Protein AF-A0A4Y8CGG4-F1 (afdb_monomer_lite)

pLDDT: mean 75.1, std 16.22, range [38.88, 96.81]

Sequence (69 aa):
LIIWSHWAKALGDDKALFIKDKNAVIYRAAEIAPTKKGLENKKALEFVDFIKSKEAQKVWKKYTWKEIK

Radius of gyration: 17.54 Å; chains: 1; bounding box: 43×21×40 Å

Structure (mmCIF, N/CA/C/O backbone):
data_AF-A0A4Y8CGG4-F1
#
_entry.id   AF-A0A4Y8CGG4-F1
#
loop_
_atom_site.group_PDB
_atom_site.id
_atom_site.type_symbol
_atom_site.label_atom_id
_atom_site.label_alt_id
_atom_site.label_comp_id
_atom_site.label_asym_id
_atom_site.label_entity_id
_atom_site.label_seq_id
_atom_site.pdbx_PDB_ins_code
_atom_site.Cartn_x
_atom_site.Cartn_y
_atom_site.Cartn_z
_atom_site.occupancy
_atom_site.B_iso_or_equiv
_atom_site.auth_seq_id
_atom_site.auth_comp_id
_atom_site.auth_asym_id
_atom_site.auth_atom_id
_atom_site.pdbx_PDB_model_num
ATOM 1 N N . LEU A 1 1 ? 12.849 12.357 -12.763 1.00 41.16 1 LEU A N 1
ATOM 2 C CA . LEU A 1 1 ? 12.294 11.477 -11.706 1.00 41.16 1 LEU A CA 1
ATOM 3 C C . LEU A 1 1 ? 13.225 11.528 -10.486 1.00 41.16 1 LEU A C 1
ATOM 5 O O . LEU A 1 1 ? 14.052 10.649 -10.283 1.00 41.16 1 LEU A O 1
ATOM 9 N N . ILE A 1 2 ? 13.167 12.626 -9.728 1.00 38.88 2 ILE A N 1
ATOM 10 C CA . ILE A 1 2 ? 14.169 12.987 -8.712 1.00 38.88 2 ILE A CA 1
ATOM 11 C C . ILE A 1 2 ? 13.672 12.528 -7.336 1.00 38.88 2 ILE A C 1
ATOM 13 O O . ILE A 1 2 ? 13.221 13.327 -6.530 1.00 38.88 2 ILE A O 1
ATOM 17 N N . ILE A 1 3 ? 13.677 11.218 -7.090 1.00 48.88 3 ILE A N 1
ATOM 18 C CA . ILE A 1 3 ? 13.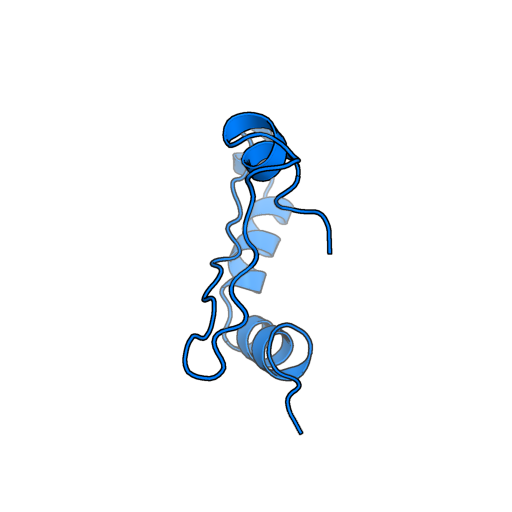512 10.686 -5.721 1.00 48.88 3 ILE A CA 1
ATOM 19 C C . ILE A 1 3 ? 14.878 10.341 -5.113 1.00 48.88 3 ILE A C 1
ATOM 21 O O . ILE A 1 3 ? 15.032 10.377 -3.902 1.00 48.88 3 ILE A O 1
ATOM 25 N N . TRP A 1 4 ? 15.899 10.092 -5.937 1.00 57.03 4 TRP A N 1
ATOM 26 C CA . TRP A 1 4 ? 17.207 9.576 -5.509 1.00 57.03 4 TRP A CA 1
ATOM 27 C C . TRP A 1 4 ? 18.300 10.644 -5.392 1.00 57.03 4 TRP A C 1
ATOM 29 O O . TRP A 1 4 ? 19.461 10.300 -5.204 1.00 57.03 4 TRP A O 1
ATOM 39 N N . SER A 1 5 ? 17.962 11.935 -5.487 1.00 59.72 5 SER A N 1
ATOM 40 C CA . SER A 1 5 ? 18.954 13.019 -5.358 1.00 59.72 5 SER A CA 1
ATOM 41 C C . SER A 1 5 ? 19.695 12.988 -4.021 1.00 59.72 5 SER A C 1
ATOM 43 O O . SER A 1 5 ? 20.869 13.331 -3.964 1.00 59.72 5 SER A O 1
ATOM 45 N N . HIS A 1 6 ? 19.044 12.525 -2.951 1.00 62.72 6 HIS A N 1
ATOM 46 C CA . HIS A 1 6 ? 19.687 12.360 -1.648 1.00 62.72 6 HIS A CA 1
ATOM 47 C C . HIS A 1 6 ? 20.775 11.270 -1.650 1.00 62.72 6 HIS A C 1
ATOM 49 O O . HIS A 1 6 ? 21.788 11.433 -0.977 1.00 62.72 6 HIS A O 1
ATOM 55 N N . TRP A 1 7 ? 20.612 10.204 -2.444 1.00 60.41 7 TRP A N 1
ATOM 56 C CA . TRP A 1 7 ? 21.641 9.174 -2.631 1.00 60.41 7 TRP A CA 1
ATOM 57 C C . TRP A 1 7 ? 22.777 9.651 -3.533 1.00 60.41 7 TRP A C 1
ATOM 59 O O . TRP A 1 7 ? 23.930 9.353 -3.244 1.00 60.41 7 TRP A O 1
ATOM 69 N N . ALA A 1 8 ? 22.475 10.433 -4.576 1.00 65.56 8 ALA A N 1
ATOM 70 C CA . ALA A 1 8 ? 23.504 11.056 -5.414 1.00 65.56 8 ALA A CA 1
ATOM 71 C C . ALA A 1 8 ? 24.438 11.939 -4.572 1.00 65.56 8 ALA A C 1
ATOM 73 O O . ALA A 1 8 ? 25.653 11.772 -4.612 1.00 65.56 8 ALA A O 1
ATOM 74 N N . LYS A 1 9 ? 23.861 12.745 -3.674 1.00 71.19 9 LYS A N 1
ATOM 75 C CA . LYS A 1 9 ? 24.627 13.589 -2.756 1.00 71.19 9 LYS A CA 1
ATOM 76 C C . LYS A 1 9 ? 25.493 12.793 -1.772 1.00 71.19 9 LYS A C 1
ATOM 78 O O . LYS A 1 9 ? 26.585 13.234 -1.432 1.00 71.19 9 LYS A O 1
ATOM 83 N N . ALA A 1 10 ? 25.021 11.630 -1.316 1.00 71.62 10 ALA A N 1
ATOM 84 C CA . ALA A 1 10 ? 25.783 10.747 -0.430 1.00 71.62 10 ALA A CA 1
ATOM 85 C C . ALA A 1 10 ? 26.940 10.031 -1.152 1.00 71.62 10 ALA A C 1
ATOM 87 O O . ALA A 1 10 ? 27.980 9.779 -0.549 1.00 71.62 10 ALA A O 1
ATOM 88 N N . LEU A 1 11 ? 26.763 9.707 -2.434 1.00 69.19 11 LEU A N 1
ATOM 89 C CA . LEU A 1 11 ? 27.763 9.017 -3.251 1.00 69.19 11 LEU A CA 1
ATOM 90 C C . LEU A 1 11 ? 28.757 9.982 -3.923 1.00 69.19 11 LEU A C 1
ATOM 92 O O . LEU A 1 11 ? 29.820 9.544 -4.358 1.00 69.19 11 LEU A O 1
ATOM 96 N N . GLY A 1 12 ? 28.435 11.277 -3.957 1.00 72.44 12 GLY A N 1
ATOM 97 C CA . GLY A 1 12 ? 29.083 12.282 -4.794 1.00 72.44 12 GLY A CA 1
ATOM 98 C C . GLY A 1 12 ? 28.323 12.405 -6.110 1.00 72.44 12 GLY A C 1
ATOM 99 O O . GLY A 1 12 ? 28.174 11.420 -6.836 1.00 72.44 12 GLY A O 1
ATOM 100 N N . ASP A 1 13 ? 27.822 13.606 -6.410 1.00 67.38 13 ASP A N 1
ATOM 101 C CA . ASP A 1 13 ? 26.994 13.863 -7.597 1.00 67.38 13 ASP A CA 1
ATOM 102 C C . ASP A 1 13 ? 27.722 13.499 -8.910 1.00 67.38 13 ASP A C 1
ATOM 104 O O . ASP A 1 13 ? 27.088 13.156 -9.904 1.00 67.38 13 ASP A O 1
ATOM 108 N N . ASP A 1 14 ? 29.057 13.518 -8.889 1.00 71.69 14 ASP A N 1
ATOM 109 C CA . ASP A 1 14 ? 29.981 13.137 -9.959 1.00 71.69 14 ASP A CA 1
ATOM 110 C C . ASP A 1 14 ? 30.264 11.623 -10.045 1.00 71.69 14 ASP A C 1
ATOM 112 O O . ASP A 1 14 ? 30.714 11.134 -11.081 1.00 71.69 14 ASP A O 1
ATOM 116 N N . LYS A 1 15 ? 29.991 10.866 -8.976 1.00 67.69 15 LYS A N 1
ATOM 117 C CA . LYS A 1 15 ? 30.258 9.419 -8.859 1.00 67.69 15 LYS A CA 1
ATOM 118 C C . LYS A 1 15 ? 29.001 8.556 -8.948 1.00 67.69 15 LYS A C 1
ATOM 120 O O . LYS A 1 15 ? 29.097 7.333 -9.067 1.00 67.69 15 LYS A O 1
ATOM 125 N N . ALA A 1 16 ? 27.819 9.163 -8.878 1.00 65.50 16 ALA A N 1
ATOM 126 C CA . ALA A 1 16 ? 26.549 8.456 -8.952 1.00 65.50 16 ALA A CA 1
ATOM 127 C C . ALA A 1 16 ? 26.288 7.922 -10.375 1.00 65.50 16 ALA A C 1
ATOM 129 O O . ALA A 1 16 ? 25.836 8.640 -11.266 1.00 65.50 16 ALA A O 1
ATOM 130 N N . LEU A 1 17 ? 26.538 6.627 -10.589 1.00 62.78 17 LEU A N 1
ATOM 131 C CA . LEU A 1 17 ? 26.248 5.943 -11.850 1.00 62.78 17 LEU A CA 1
ATOM 132 C C . LEU A 1 17 ? 24.815 5.398 -11.850 1.00 62.78 17 LEU A C 1
ATOM 134 O O . LEU A 1 17 ? 24.480 4.471 -11.112 1.00 62.78 17 LEU A O 1
ATOM 138 N N . PHE A 1 18 ? 23.964 5.942 -12.719 1.00 64.44 18 PHE A N 1
ATOM 139 C CA . PHE A 1 18 ? 22.655 5.353 -12.999 1.00 64.44 18 PHE A CA 1
ATOM 140 C C . PHE A 1 18 ? 22.814 4.206 -13.998 1.00 64.44 18 PHE A C 1
ATOM 142 O O . PHE A 1 18 ? 23.007 4.428 -15.194 1.00 64.44 18 PHE A O 1
ATOM 149 N N . ILE A 1 19 ? 22.709 2.970 -13.515 1.00 66.81 19 ILE A N 1
ATOM 150 C CA . ILE A 1 19 ? 22.749 1.785 -14.374 1.00 66.81 19 ILE A CA 1
ATOM 151 C C . ILE A 1 19 ? 21.344 1.532 -14.922 1.00 66.81 19 ILE A C 1
ATOM 153 O O . ILE A 1 19 ? 20.398 1.283 -14.174 1.00 66.81 19 ILE A O 1
ATOM 157 N N . LYS A 1 20 ? 21.203 1.593 -16.249 1.00 61.81 20 LYS A N 1
ATOM 158 C CA . LYS A 1 20 ? 19.977 1.189 -16.940 1.00 61.81 20 LYS A CA 1
ATOM 159 C C . LYS A 1 20 ? 20.027 -0.314 -17.203 1.00 61.81 20 LYS A C 1
ATOM 161 O O . LYS A 1 20 ? 20.576 -0.743 -18.214 1.00 61.81 20 LYS A O 1
ATOM 166 N N . ASP A 1 21 ? 19.433 -1.095 -16.312 1.00 66.38 21 ASP A N 1
ATOM 167 C CA . ASP A 1 21 ? 19.268 -2.536 -16.498 1.00 66.38 21 ASP A CA 1
ATOM 168 C C . ASP A 1 21 ? 17.875 -2.840 -17.072 1.00 66.38 21 ASP A C 1
ATOM 170 O O . ASP A 1 21 ? 16.855 -2.438 -16.515 1.00 66.38 21 ASP A O 1
ATOM 174 N N . LYS A 1 22 ? 17.835 -3.520 -18.224 1.00 69.62 22 LYS A N 1
ATOM 175 C CA . LYS A 1 22 ? 16.592 -3.909 -18.910 1.00 69.62 22 LYS A CA 1
ATOM 176 C C . LYS A 1 22 ? 15.948 -5.165 -18.312 1.00 69.62 22 LYS A C 1
ATOM 178 O O . LYS A 1 22 ? 14.783 -5.421 -18.596 1.00 69.62 22 LYS A O 1
ATOM 183 N N . ASN A 1 23 ? 16.688 -5.923 -17.507 1.00 72.38 23 ASN A N 1
ATOM 184 C CA . ASN A 1 23 ? 16.225 -7.143 -16.848 1.00 72.38 23 ASN A CA 1
ATOM 185 C C . ASN A 1 23 ? 15.824 -6.901 -15.385 1.00 72.38 23 ASN A C 1
ATOM 187 O O . ASN A 1 23 ? 15.219 -7.772 -14.762 1.00 72.38 23 ASN A O 1
ATOM 191 N N . ALA A 1 24 ? 16.128 -5.723 -14.833 1.00 60.69 24 ALA A N 1
ATOM 192 C CA . ALA A 1 24 ? 15.744 -5.352 -13.481 1.00 60.69 24 ALA A CA 1
ATOM 193 C C . ALA A 1 24 ? 14.437 -4.548 -13.479 1.00 60.69 24 ALA A C 1
ATOM 195 O O . ALA A 1 24 ? 14.337 -3.471 -14.066 1.00 60.69 24 ALA A O 1
ATOM 196 N N . VAL A 1 25 ? 13.438 -5.043 -12.748 1.00 58.81 25 VAL A N 1
ATOM 197 C CA . VAL A 1 25 ? 12.246 -4.265 -12.394 1.00 58.81 25 VAL A CA 1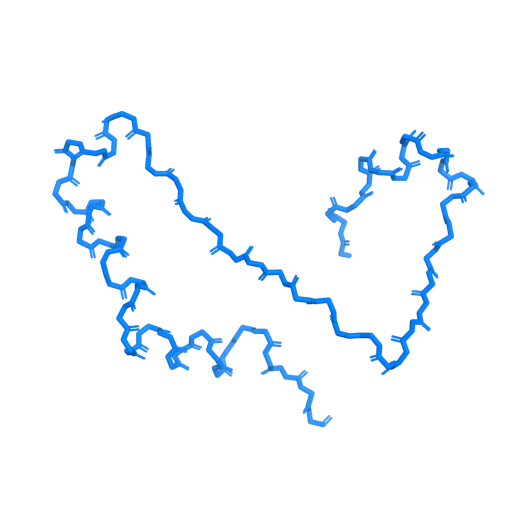
ATOM 198 C C . VAL A 1 25 ? 12.424 -3.771 -10.966 1.00 58.81 25 VAL A C 1
ATOM 200 O O . VAL A 1 25 ? 12.548 -4.566 -10.037 1.00 58.81 25 VAL A O 1
ATOM 203 N N . ILE A 1 26 ? 12.422 -2.452 -10.772 1.00 60.81 26 ILE A N 1
ATOM 204 C CA . ILE A 1 26 ? 12.419 -1.876 -9.425 1.00 60.81 26 ILE A CA 1
ATOM 205 C C . ILE A 1 26 ? 11.016 -2.062 -8.843 1.00 60.81 26 ILE A C 1
ATOM 207 O O . ILE A 1 26 ? 10.087 -1.339 -9.206 1.00 60.81 26 ILE A O 1
ATOM 211 N N . TYR A 1 27 ? 10.863 -3.010 -7.919 1.00 57.94 27 TYR A N 1
ATOM 212 C CA . TYR A 1 27 ? 9.664 -3.106 -7.093 1.00 57.94 27 TYR A CA 1
ATOM 213 C C . TYR A 1 27 ? 9.731 -2.044 -5.992 1.00 57.94 27 TYR A C 1
ATOM 215 O O . TYR A 1 27 ? 10.656 -2.044 -5.182 1.00 57.94 27 TYR A O 1
ATOM 223 N N . ARG A 1 28 ? 8.763 -1.122 -5.958 1.00 62.25 28 ARG A N 1
ATOM 224 C CA . ARG A 1 28 ? 8.611 -0.172 -4.848 1.00 62.25 28 ARG A CA 1
ATOM 225 C C . ARG A 1 28 ? 7.306 -0.449 -4.128 1.00 62.25 28 ARG A C 1
ATOM 227 O O . ARG A 1 28 ? 6.237 -0.309 -4.718 1.00 62.25 28 ARG A O 1
ATOM 234 N N . ALA A 1 29 ? 7.403 -0.815 -2.855 1.00 64.62 29 ALA A N 1
ATOM 235 C CA . ALA A 1 29 ? 6.244 -0.811 -1.981 1.00 64.62 29 ALA A CA 1
ATOM 236 C C . ALA A 1 29 ? 5.791 0.643 -1.778 1.00 64.62 29 ALA A C 1
ATOM 238 O O . ALA A 1 29 ? 6.605 1.520 -1.487 1.00 64.62 29 ALA A O 1
ATOM 239 N N . ALA A 1 30 ? 4.500 0.902 -1.970 1.00 70.12 30 ALA A N 1
ATOM 240 C CA . ALA A 1 30 ? 3.871 2.121 -1.489 1.00 70.12 30 ALA A CA 1
ATOM 241 C C . ALA A 1 30 ? 3.301 1.804 -0.107 1.00 70.12 30 ALA A C 1
ATOM 243 O O . ALA A 1 30 ? 2.397 0.977 0.016 1.00 70.12 30 ALA A O 1
ATOM 244 N N . GLU A 1 31 ? 3.864 2.421 0.923 1.00 80.06 31 GLU A N 1
ATOM 245 C CA . GLU A 1 31 ? 3.455 2.207 2.307 1.00 80.06 31 GLU A CA 1
ATOM 246 C C . GLU A 1 31 ? 2.651 3.404 2.811 1.00 80.06 31 GLU A C 1
ATOM 248 O O . GLU A 1 31 ? 2.854 4.542 2.381 1.00 80.06 31 GLU A O 1
ATOM 253 N N . ILE A 1 32 ? 1.729 3.142 3.737 1.00 83.25 32 ILE A N 1
ATOM 254 C CA . ILE A 1 32 ? 0.995 4.175 4.462 1.00 83.25 32 ILE A CA 1
ATOM 255 C C . ILE A 1 32 ? 1.236 3.988 5.956 1.00 83.25 32 ILE A C 1
ATOM 257 O O . ILE A 1 32 ? 1.119 2.881 6.480 1.00 83.25 32 ILE A O 1
ATOM 261 N N . ALA A 1 33 ? 1.551 5.079 6.645 1.00 86.50 33 ALA A N 1
ATOM 262 C CA . ALA A 1 33 ? 1.706 5.096 8.091 1.00 86.50 33 ALA A CA 1
ATOM 263 C C . ALA A 1 33 ? 0.801 6.194 8.671 1.00 86.50 33 ALA A C 1
ATOM 265 O O . ALA A 1 33 ? 1.073 7.381 8.462 1.00 86.50 33 ALA A O 1
ATOM 266 N N . PRO A 1 34 ? -0.299 5.844 9.360 1.00 87.06 34 PRO A N 1
ATOM 267 C CA . PRO A 1 34 ? -1.115 6.837 10.043 1.00 87.06 34 PRO A CA 1
ATOM 268 C C . PRO A 1 34 ? -0.350 7.430 11.233 1.00 87.06 34 PRO A C 1
ATOM 270 O O . PRO A 1 34 ? 0.361 6.737 11.959 1.00 87.06 34 PRO A O 1
ATOM 273 N N . THR A 1 35 ? -0.516 8.733 11.458 1.00 92.62 35 THR A N 1
ATOM 274 C CA . THR A 1 35 ? -0.034 9.388 12.682 1.00 92.62 35 THR A CA 1
ATOM 275 C C . THR A 1 35 ? -0.863 8.939 13.890 1.00 92.62 35 THR A C 1
ATOM 277 O O . THR A 1 35 ? -1.952 8.392 13.721 1.00 92.62 35 THR A O 1
ATOM 280 N N . LYS A 1 36 ? -0.417 9.241 15.120 1.00 94.69 36 LYS A N 1
ATOM 281 C CA . LYS A 1 36 ? -1.198 8.955 16.344 1.00 94.69 36 LYS A CA 1
ATOM 282 C C . LYS A 1 36 ? -2.635 9.493 16.258 1.00 94.69 36 LYS A C 1
ATOM 284 O O . LYS A 1 36 ? -3.580 8.748 16.462 1.00 94.69 36 LYS A O 1
ATOM 289 N N . LYS A 1 37 ? -2.801 10.748 15.825 1.00 94.56 37 LYS A N 1
ATOM 290 C CA . LYS A 1 37 ? -4.120 11.360 15.583 1.00 94.56 37 LYS A CA 1
ATOM 291 C C . LYS A 1 37 ? -4.893 10.680 14.444 1.00 94.56 37 LYS A C 1
ATOM 293 O O . LYS A 1 37 ? -6.116 10.622 14.469 1.00 94.56 37 LYS A O 1
ATOM 298 N N . GLY A 1 38 ? -4.188 10.191 13.424 1.00 92.38 38 GLY A N 1
ATOM 299 C CA . GLY A 1 38 ? -4.789 9.442 12.321 1.00 92.38 38 GLY A CA 1
ATOM 300 C C . GLY A 1 38 ? -5.384 8.107 12.766 1.00 92.38 38 GLY A C 1
ATOM 301 O O . GLY A 1 38 ? -6.434 7.728 12.262 1.00 92.38 38 GLY A O 1
ATOM 302 N N . LEU A 1 39 ? -4.767 7.436 13.743 1.00 94.69 39 LEU A N 1
ATOM 303 C CA . LEU A 1 39 ? -5.274 6.181 14.310 1.00 94.69 39 LEU A CA 1
ATOM 304 C C . LEU A 1 39 ? -6.594 6.356 15.075 1.00 94.69 39 LEU A C 1
ATOM 306 O O . LEU A 1 39 ? -7.378 5.419 15.158 1.00 94.69 39 LEU A O 1
ATOM 310 N N . GLU A 1 40 ? -6.864 7.552 15.593 1.00 96.25 40 GLU A N 1
ATOM 311 C CA . GLU A 1 40 ? -8.118 7.885 16.283 1.00 96.25 40 GLU A CA 1
ATOM 312 C C . GLU A 1 40 ? -9.220 8.350 15.311 1.00 96.25 40 GLU A C 1
ATOM 314 O O . GLU A 1 40 ? -10.385 8.486 15.688 1.00 96.25 40 GLU A O 1
ATOM 319 N N . ASN A 1 41 ? -8.881 8.604 14.042 1.00 96.81 41 ASN A N 1
ATOM 320 C CA . ASN A 1 41 ? -9.824 9.097 13.047 1.00 96.81 41 ASN A CA 1
ATOM 321 C C . ASN A 1 41 ? -10.412 7.948 12.219 1.00 96.81 41 ASN A C 1
ATOM 323 O O . ASN A 1 41 ? -9.753 7.390 11.342 1.00 96.81 41 ASN A O 1
ATOM 327 N N . LYS A 1 42 ? -11.704 7.668 12.421 1.00 96.75 42 LYS A N 1
ATOM 328 C CA . LYS A 1 42 ? -12.431 6.610 11.704 1.00 96.75 42 LYS A CA 1
ATOM 329 C C . LYS A 1 42 ? -12.301 6.699 10.177 1.00 96.75 42 LYS A C 1
ATOM 331 O O . LYS A 1 42 ? -12.062 5.683 9.536 1.00 96.75 42 LYS A O 1
ATOM 336 N N . LYS A 1 43 ? -12.381 7.898 9.591 1.00 96.44 43 LYS A N 1
ATOM 337 C CA . LYS A 1 43 ? -12.264 8.075 8.132 1.00 96.44 43 LYS A CA 1
ATOM 338 C C . LYS A 1 43 ? -10.861 7.754 7.619 1.00 96.44 43 LYS A C 1
ATOM 340 O O . LYS A 1 43 ? -10.715 7.267 6.503 1.00 96.44 43 LYS A O 1
ATOM 345 N N . ALA A 1 44 ? -9.828 8.029 8.416 1.00 94.38 44 ALA A N 1
ATOM 346 C CA . ALA A 1 44 ? -8.459 7.676 8.051 1.00 94.38 44 ALA A CA 1
ATOM 347 C C . ALA A 1 44 ? -8.270 6.152 8.037 1.00 94.38 44 ALA A C 1
ATOM 349 O O . ALA A 1 44 ? -7.647 5.627 7.117 1.00 94.38 44 ALA A O 1
ATOM 350 N N . LEU A 1 45 ? -8.856 5.442 9.004 1.00 95.12 45 LEU A N 1
ATOM 351 C CA . LEU A 1 45 ? -8.844 3.978 9.034 1.00 95.12 45 LEU A CA 1
ATOM 352 C C . LEU A 1 45 ? -9.644 3.376 7.869 1.00 95.12 45 LEU A C 1
ATOM 354 O O . LEU A 1 45 ? -9.125 2.517 7.166 1.00 95.12 45 LEU A O 1
ATOM 358 N N . GLU A 1 46 ? -10.845 3.893 7.590 1.00 96.31 46 GLU A N 1
ATOM 359 C CA . GLU A 1 46 ? -11.657 3.481 6.433 1.00 96.31 46 GLU A CA 1
ATOM 360 C C . GLU A 1 46 ? -10.904 3.669 5.109 1.00 96.31 46 GLU A C 1
ATOM 362 O O . GLU A 1 46 ? -10.951 2.808 4.232 1.00 96.31 46 GLU A O 1
ATOM 367 N N . PHE A 1 47 ? -10.160 4.769 4.969 1.00 93.94 47 PHE A N 1
ATOM 368 C CA . PHE A 1 47 ? -9.309 5.000 3.805 1.00 93.94 47 PHE A CA 1
ATOM 369 C C . PHE A 1 47 ? -8.169 3.976 3.709 1.00 93.94 47 PHE A C 1
ATOM 371 O O . PHE A 1 47 ? -7.931 3.423 2.634 1.00 93.94 47 PHE A O 1
ATOM 378 N N . VAL A 1 48 ? -7.483 3.695 4.822 1.00 92.12 48 VAL A N 1
ATOM 379 C CA . VAL A 1 48 ? -6.415 2.681 4.891 1.00 92.12 48 VAL A CA 1
ATOM 380 C C . VAL A 1 48 ? -6.948 1.289 4.537 1.00 92.12 48 VAL A C 1
ATOM 382 O O . VAL A 1 48 ? -6.275 0.533 3.836 1.00 92.12 48 VAL A O 1
ATOM 385 N N . ASP A 1 49 ? -8.153 0.944 4.976 1.00 94.00 49 ASP A N 1
ATOM 386 C CA . ASP A 1 49 ? -8.774 -0.338 4.647 1.00 94.00 49 ASP A CA 1
ATOM 387 C C . ASP A 1 49 ? -9.235 -0.388 3.190 1.00 94.00 49 ASP A C 1
ATOM 389 O O . ASP A 1 49 ? -9.015 -1.388 2.501 1.00 94.00 49 ASP A O 1
ATOM 393 N N . PHE A 1 50 ? -9.776 0.714 2.668 1.00 93.94 50 PHE A N 1
ATOM 394 C CA . PHE A 1 50 ? -10.134 0.818 1.260 1.00 93.94 50 PHE A CA 1
ATOM 395 C C . PHE A 1 50 ? -8.930 0.574 0.349 1.00 93.94 50 PHE A C 1
ATOM 397 O O . PHE A 1 50 ? -9.029 -0.227 -0.577 1.00 93.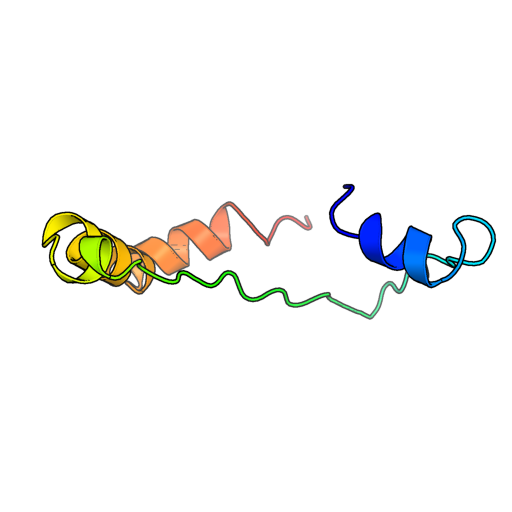94 50 PHE A O 1
ATOM 404 N N . ILE A 1 51 ? -7.772 1.191 0.599 1.00 90.06 51 ILE A N 1
ATOM 405 C CA . ILE A 1 51 ? -6.603 1.002 -0.279 1.00 90.06 51 ILE A CA 1
ATOM 406 C C . ILE A 1 51 ? -6.038 -0.432 -0.240 1.00 90.06 51 ILE A C 1
ATOM 408 O O . ILE A 1 51 ? -5.373 -0.858 -1.189 1.00 90.06 51 ILE A O 1
ATOM 412 N N . LYS A 1 52 ? -6.333 -1.206 0.816 1.00 87.56 52 LYS A N 1
ATOM 413 C CA . LYS A 1 52 ? -6.008 -2.641 0.918 1.00 87.56 52 LYS A CA 1
ATOM 414 C C . LYS A 1 52 ? -7.005 -3.539 0.172 1.00 87.56 52 LYS A C 1
ATOM 416 O O . LYS A 1 52 ? -6.694 -4.701 -0.084 1.00 87.56 52 LYS A O 1
ATOM 421 N N . SER A 1 53 ? -8.186 -3.029 -0.183 1.00 93.56 53 SER A N 1
ATOM 422 C CA . SER A 1 53 ? -9.239 -3.791 -0.869 1.00 93.56 53 SER A CA 1
ATOM 423 C C . SER A 1 53 ? -8.821 -4.277 -2.261 1.00 93.56 53 SER A C 1
ATOM 425 O O . SER A 1 53 ? -7.967 -3.690 -2.931 1.00 93.56 53 SER A O 1
ATOM 427 N N . LYS A 1 54 ? -9.474 -5.338 -2.752 1.00 91.56 54 LYS A N 1
ATOM 428 C CA . LYS A 1 54 ? -9.228 -5.870 -4.103 1.00 91.56 54 LYS A CA 1
ATOM 429 C C . LYS A 1 54 ? -9.557 -4.835 -5.180 1.00 91.56 54 LYS A C 1
ATOM 431 O O . LYS A 1 54 ? -8.896 -4.797 -6.215 1.00 91.56 54 LYS A O 1
ATOM 436 N N . GLU A 1 55 ? -10.566 -4.010 -4.941 1.00 92.25 55 GLU A N 1
ATOM 437 C CA . GLU A 1 55 ? -11.052 -2.956 -5.825 1.00 92.25 55 GLU A CA 1
ATOM 438 C C . GLU A 1 55 ? -9.984 -1.879 -6.005 1.00 92.25 55 GLU A C 1
ATOM 440 O O . GLU A 1 55 ? -9.590 -1.588 -7.136 1.00 92.25 55 GLU A O 1
ATOM 445 N N . ALA A 1 56 ? -9.437 -1.362 -4.902 1.00 88.38 56 ALA A N 1
ATOM 446 C CA . ALA A 1 56 ? -8.333 -0.414 -4.957 1.00 88.38 56 ALA A CA 1
ATOM 447 C C . ALA A 1 56 ? -7.112 -1.038 -5.645 1.00 88.38 56 ALA A C 1
ATOM 449 O O . ALA A 1 56 ? -6.552 -0.444 -6.565 1.00 88.38 56 ALA A O 1
ATOM 450 N N . GLN A 1 57 ? -6.741 -2.273 -5.292 1.00 85.31 57 GLN A N 1
ATOM 451 C CA . GLN A 1 57 ? -5.603 -2.965 -5.907 1.00 85.31 57 GLN A CA 1
ATOM 452 C C . GLN A 1 57 ? -5.763 -3.164 -7.427 1.00 85.31 57 GLN A C 1
ATOM 454 O O . GLN A 1 57 ? -4.774 -3.104 -8.159 1.00 85.31 57 GLN A O 1
ATOM 459 N N . LYS A 1 58 ? -6.989 -3.353 -7.941 1.00 87.19 58 LYS A N 1
ATOM 460 C CA . LYS A 1 58 ? -7.260 -3.381 -9.393 1.00 87.19 58 LYS A CA 1
ATOM 461 C C . LYS A 1 58 ? -6.962 -2.031 -10.049 1.00 87.19 58 LYS A C 1
ATOM 463 O O . LYS A 1 58 ? -6.319 -2.007 -11.097 1.00 87.19 58 LYS A O 1
ATOM 468 N N . VAL A 1 59 ? -7.398 -0.927 -9.437 1.00 85.31 59 VAL A N 1
ATOM 469 C CA . VAL A 1 59 ? -7.118 0.435 -9.926 1.00 85.31 59 VAL A CA 1
ATOM 470 C C . VAL A 1 59 ? -5.613 0.702 -9.910 1.00 85.31 59 VAL A C 1
ATOM 472 O O . VAL A 1 59 ? -5.061 1.111 -10.930 1.00 85.31 59 VAL A O 1
ATOM 475 N N . TRP A 1 60 ? -4.929 0.374 -8.808 1.00 80.62 60 TRP A N 1
ATOM 476 C CA . TRP A 1 60 ? -3.474 0.500 -8.695 1.00 80.62 60 TRP A CA 1
ATOM 477 C C . TRP A 1 60 ? -2.757 -0.265 -9.812 1.00 80.62 60 TRP A C 1
ATOM 479 O O . TRP A 1 60 ? -1.951 0.316 -10.537 1.00 80.62 60 TRP A O 1
ATOM 489 N N . LYS A 1 61 ? -3.100 -1.539 -10.034 1.00 77.06 61 LYS A N 1
ATOM 490 C CA . LYS A 1 61 ? -2.493 -2.354 -11.100 1.00 77.06 61 LYS A CA 1
ATOM 491 C C . LYS A 1 61 ? -2.721 -1.797 -1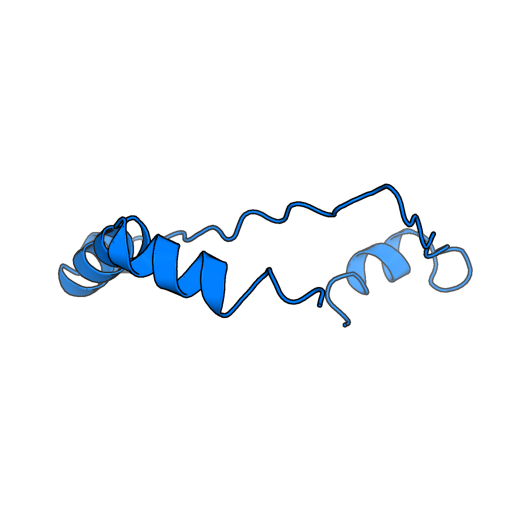2.506 1.00 77.06 61 LYS A C 1
ATOM 493 O O . LYS A 1 61 ? -1.850 -1.975 -13.350 1.00 77.06 61 LYS A O 1
ATOM 498 N N . LYS A 1 62 ? -3.876 -1.177 -12.767 1.00 80.81 62 LYS A N 1
ATOM 499 C CA . LYS A 1 62 ? -4.256 -0.696 -14.102 1.00 80.81 62 LYS A CA 1
ATOM 500 C C . LYS A 1 62 ? -3.687 0.683 -14.439 1.00 80.81 62 LYS A C 1
ATOM 502 O O . LYS A 1 62 ? -3.416 0.929 -15.605 1.00 80.81 62 LYS A O 1
ATOM 507 N N . TYR A 1 63 ? -3.546 1.570 -13.453 1.00 78.94 63 TYR A N 1
ATOM 508 C CA . TYR A 1 63 ? -3.321 2.998 -13.712 1.00 78.94 63 TYR A CA 1
ATOM 509 C C . TYR A 1 63 ? -2.056 3.592 -13.078 1.00 78.94 63 TYR A C 1
ATOM 511 O O . TYR A 1 63 ? -1.805 4.776 -13.267 1.00 78.94 63 TYR A O 1
ATOM 519 N N . THR A 1 64 ? -1.273 2.827 -12.308 1.00 71.19 64 THR A N 1
ATOM 520 C CA . THR A 1 64 ? -0.062 3.363 -11.649 1.00 71.19 64 THR A CA 1
ATOM 521 C C . THR A 1 64 ? 1.233 2.762 -12.199 1.00 71.19 64 THR A C 1
ATOM 523 O O . THR A 1 64 ? 1.862 3.347 -13.071 1.00 71.19 64 THR A O 1
ATOM 526 N N . TRP A 1 65 ? 1.655 1.596 -11.705 1.00 60.19 65 TRP A N 1
ATOM 527 C CA . TRP A 1 65 ? 3.006 1.060 -11.928 1.00 60.19 65 TRP A CA 1
ATOM 528 C C . TRP A 1 65 ? 3.153 0.176 -13.170 1.00 60.19 65 TRP A C 1
ATOM 530 O O . TRP A 1 65 ? 4.257 -0.272 -13.475 1.00 60.19 65 TRP A O 1
ATOM 540 N N . LYS A 1 66 ? 2.058 -0.087 -13.890 1.00 53.53 66 LYS A N 1
ATOM 541 C CA . LYS A 1 66 ? 2.084 -0.786 -15.176 1.00 53.53 66 LYS A CA 1
ATOM 542 C C . LYS A 1 66 ? 1.526 0.107 -16.276 1.00 53.53 66 LYS A C 1
ATOM 544 O O . LYS A 1 66 ? 0.327 0.129 -16.510 1.00 53.53 66 LYS A O 1
ATOM 549 N N . GLU A 1 67 ? 2.436 0.719 -17.018 1.00 45.81 67 GLU A N 1
ATOM 550 C CA . GLU A 1 67 ? 2.305 0.821 -18.466 1.00 45.81 67 GLU A CA 1
ATOM 551 C C . GLU A 1 67 ? 3.677 0.522 -19.076 1.00 45.81 67 GLU A C 1
ATOM 553 O O . GLU A 1 67 ? 4.581 1.351 -19.080 1.00 45.81 67 GLU A O 1
ATOM 558 N N . ILE A 1 68 ? 3.845 -0.708 -19.552 1.00 46.03 68 ILE A N 1
ATOM 559 C CA . ILE A 1 68 ? 4.710 -0.961 -20.699 1.00 46.03 68 ILE A CA 1
ATOM 560 C C . 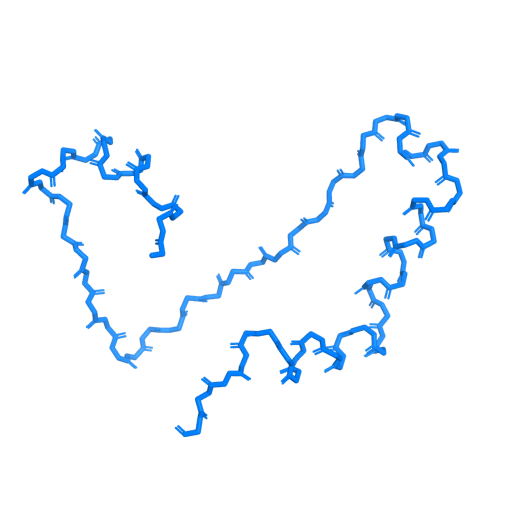ILE A 1 68 ? 3.789 -1.661 -21.693 1.00 46.03 68 ILE A C 1
ATOM 562 O O . ILE A 1 68 ? 3.421 -2.819 -21.482 1.00 46.03 68 ILE A O 1
ATOM 566 N N . LYS A 1 69 ? 3.316 -0.899 -22.680 1.00 44.38 69 LYS A N 1
ATOM 567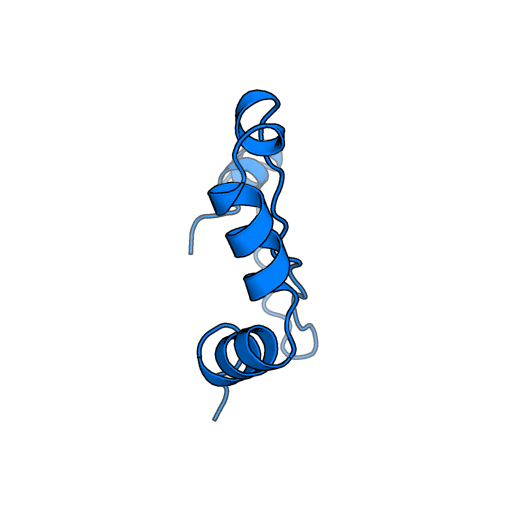 C CA . LYS A 1 69 ? 2.932 -1.472 -23.969 1.00 44.38 69 LYS A CA 1
ATOM 568 C C . LYS A 1 69 ? 4.204 -1.777 -24.743 1.00 44.38 69 LYS A C 1
ATOM 570 O O . LYS A 1 69 ? 5.139 -0.950 -24.646 1.00 44.38 69 LYS A O 1
#

Foldseek 3Di:
DPPCVVVCVVCPVVRDDDDDDPPDDDDDDDDDDADPVLVVDPVSVVVVVVCVDPVVVVCCVPPPRDDDD

Secondary structure (DSSP, 8-state):
--S-HHHHHHH-TTT------SS------------HHHHT-HHHHHHHHHHHSHHHHHHHHHHTS----